Protein AF-A0A3D0D4B9-F1 (afdb_monomer_lite)

pLDDT: mean 87.35, std 14.51, range [45.59, 97.25]

Secondary structure (DSSP, 8-state):
--TTS-HHHHHHHHHHHTT--EE-S---GGGTTT-TTHHHHEE-EEEETTEEEEPPP------

Sequence (63 aa):
MPAETDADYFVLETAGREEALVVSNDQFEPYQDRFPWIEQRRVPLMIINGEVELYKPKLEQHP

Structure (mmCIF, N/CA/C/O backbone):
data_AF-A0A3D0D4B9-F1
#
_entry.id   AF-A0A3D0D4B9-F1
#
loop_
_atom_site.group_PDB
_atom_site.id
_atom_site.type_symbol
_atom_site.label_atom_id
_atom_site.label_alt_id
_atom_site.label_comp_id
_atom_site.label_asym_id
_atom_site.label_entity_id
_atom_site.label_seq_id
_atom_site.pdbx_PDB_ins_code
_atom_site.Cartn_x
_atom_site.Cartn_y
_atom_site.Cartn_z
_atom_site.occupancy
_atom_site.B_iso_or_equiv
_atom_site.auth_seq_id
_atom_site.auth_comp_id
_atom_site.auth_asym_id
_atom_site.auth_atom_id
_atom_site.pdbx_PDB_model_num
ATOM 1 N N . MET A 1 1 ? 1.300 -15.842 -4.716 1.00 52.00 1 MET A N 1
ATOM 2 C CA . MET A 1 1 ? 2.482 -15.248 -5.368 1.00 52.00 1 MET A CA 1
ATOM 3 C C . MET A 1 1 ? 3.437 -16.374 -5.724 1.00 52.00 1 MET A C 1
ATOM 5 O O . MET A 1 1 ? 3.642 -17.222 -4.859 1.00 52.00 1 MET A O 1
ATOM 9 N N . PRO A 1 2 ? 3.969 -16.457 -6.955 1.00 51.91 2 PRO A N 1
ATOM 10 C CA . PRO A 1 2 ? 5.132 -17.301 -7.220 1.00 51.91 2 PRO A CA 1
ATOM 11 C C . PRO A 1 2 ? 6.259 -16.898 -6.262 1.00 51.91 2 PRO A C 1
ATOM 13 O O . PRO A 1 2 ? 6.395 -15.715 -5.958 1.00 51.91 2 PRO A O 1
ATOM 16 N N . ALA A 1 3 ? 7.061 -17.852 -5.791 1.00 58.66 3 ALA A N 1
ATOM 17 C CA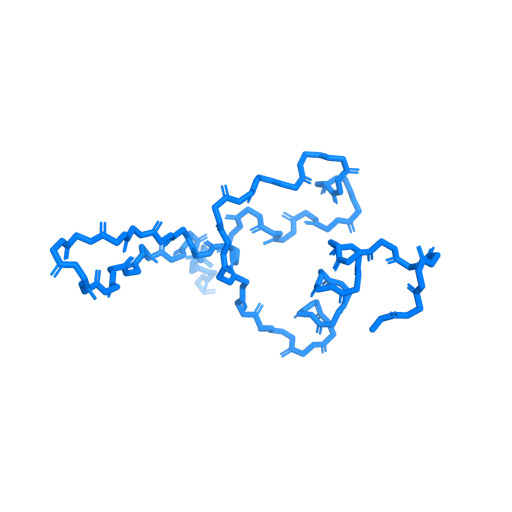 . ALA A 1 3 ? 8.134 -17.599 -4.820 1.00 58.66 3 ALA A CA 1
ATOM 18 C C . ALA A 1 3 ? 9.218 -16.613 -5.317 1.00 58.66 3 ALA A C 1
ATOM 20 O O . ALA A 1 3 ? 10.038 -16.159 -4.529 1.00 58.66 3 ALA A O 1
ATOM 21 N N . GLU A 1 4 ? 9.214 -16.288 -6.612 1.00 58.66 4 GLU A N 1
ATOM 22 C CA . GLU A 1 4 ? 10.193 -15.431 -7.288 1.00 58.66 4 GLU A CA 1
ATOM 23 C C . GLU A 1 4 ? 9.708 -13.985 -7.501 1.00 58.66 4 GLU A C 1
ATOM 25 O O . GLU A 1 4 ? 10.475 -13.145 -7.964 1.00 58.66 4 GLU A O 1
ATOM 30 N N . THR A 1 5 ? 8.440 -13.673 -7.209 1.00 64.06 5 THR A N 1
ATOM 31 C CA . THR A 1 5 ? 7.909 -12.311 -7.366 1.00 64.06 5 THR A CA 1
ATOM 32 C C . THR A 1 5 ? 8.008 -11.565 -6.047 1.00 64.06 5 THR A C 1
ATOM 34 O O . THR A 1 5 ? 7.407 -11.985 -5.059 1.00 64.06 5 THR A O 1
ATOM 37 N N . ASP A 1 6 ? 8.728 -10.444 -6.052 1.00 85.88 6 ASP A N 1
ATOM 38 C CA . ASP A 1 6 ? 8.750 -9.526 -4.920 1.00 85.88 6 ASP A CA 1
ATOM 39 C C . ASP A 1 6 ? 7.320 -9.022 -4.648 1.00 85.88 6 ASP A C 1
ATOM 41 O O . ASP A 1 6 ? 6.671 -8.414 -5.509 1.00 85.88 6 ASP A O 1
ATOM 45 N N . ALA A 1 7 ? 6.806 -9.354 -3.464 1.00 87.50 7 ALA A N 1
ATOM 46 C CA . ALA A 1 7 ? 5.451 -9.016 -3.058 1.00 87.50 7 ALA A CA 1
ATOM 47 C C . ALA A 1 7 ? 5.251 -7.497 -2.973 1.00 87.50 7 ALA A C 1
ATOM 49 O O . ALA A 1 7 ? 4.169 -7.019 -3.321 1.00 87.50 7 ALA A O 1
ATOM 50 N N . ASP A 1 8 ? 6.289 -6.746 -2.600 1.00 91.19 8 ASP A N 1
ATOM 51 C CA . ASP A 1 8 ? 6.235 -5.290 -2.520 1.00 91.19 8 ASP A CA 1
ATOM 52 C C . ASP A 1 8 ? 6.060 -4.705 -3.915 1.00 91.19 8 ASP A C 1
ATOM 54 O O . ASP A 1 8 ? 5.169 -3.888 -4.146 1.00 91.19 8 ASP A O 1
ATOM 58 N N . TYR A 1 9 ? 6.832 -5.203 -4.884 1.00 93.00 9 TYR A N 1
ATOM 59 C CA . TYR A 1 9 ? 6.685 -4.788 -6.274 1.00 93.00 9 TYR A CA 1
ATOM 60 C C . TYR A 1 9 ? 5.268 -5.045 -6.801 1.00 93.00 9 TYR A C 1
ATOM 62 O O . TYR A 1 9 ? 4.677 -4.165 -7.426 1.00 93.00 9 TYR A O 1
ATOM 70 N N . PHE A 1 10 ? 4.704 -6.229 -6.540 1.00 92.81 10 PHE A N 1
ATOM 71 C CA . PHE A 1 10 ? 3.352 -6.567 -6.989 1.00 92.81 10 PHE A CA 1
ATOM 72 C C . PHE A 1 10 ? 2.285 -5.650 -6.373 1.00 92.81 10 PHE A C 1
ATOM 74 O O . PHE A 1 10 ? 1.394 -5.177 -7.083 1.00 92.81 10 PHE A O 1
ATOM 81 N N . VAL A 1 11 ? 2.376 -5.384 -5.065 1.00 94.62 11 VAL A N 1
ATOM 82 C CA . VAL A 1 11 ? 1.448 -4.489 -4.356 1.00 94.62 11 VAL A CA 1
ATOM 83 C C . VAL A 1 11 ? 1.528 -3.074 -4.924 1.00 94.62 11 VAL A C 1
ATOM 85 O O . VAL A 1 11 ? 0.490 -2.483 -5.227 1.00 94.62 11 VAL A O 1
ATOM 88 N N . LEU A 1 12 ? 2.740 -2.545 -5.108 1.00 95.81 12 LEU A N 1
ATOM 89 C CA . LEU A 1 12 ? 2.951 -1.192 -5.618 1.00 95.81 12 LEU A CA 1
ATOM 90 C C . LEU A 1 12 ? 2.510 -1.052 -7.077 1.00 95.81 12 LEU A C 1
ATOM 92 O O . LEU A 1 12 ? 1.819 -0.094 -7.412 1.00 95.81 12 LEU A O 1
ATOM 96 N N . GLU A 1 13 ? 2.844 -2.010 -7.940 1.00 95.88 13 GLU A N 1
ATOM 97 C CA . GLU A 1 13 ? 2.422 -1.995 -9.344 1.00 95.88 13 GLU A CA 1
ATOM 98 C C . GLU A 1 13 ? 0.895 -2.037 -9.465 1.00 95.88 13 GLU A C 1
ATOM 100 O O . GLU A 1 13 ? 0.306 -1.193 -10.147 1.00 95.88 13 GLU A O 1
ATOM 105 N N . THR A 1 14 ? 0.249 -2.933 -8.716 1.00 96.12 14 THR A N 1
ATOM 106 C CA . THR A 1 14 ? -1.210 -3.066 -8.730 1.00 96.12 14 THR A CA 1
ATOM 107 C C . THR A 1 14 ? -1.881 -1.792 -8.221 1.00 96.12 14 THR A C 1
ATOM 109 O O . THR A 1 14 ? -2.787 -1.274 -8.871 1.00 96.12 14 THR A O 1
ATOM 112 N N . ALA A 1 15 ? -1.432 -1.248 -7.086 1.00 96.50 15 ALA A N 1
ATOM 113 C CA . AL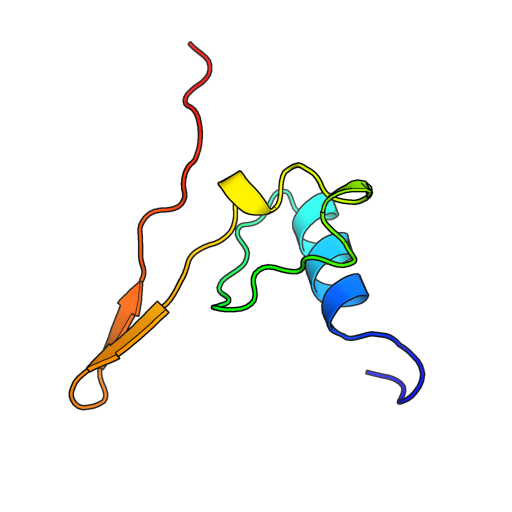A A 1 15 ? -2.008 -0.031 -6.519 1.00 96.50 15 ALA A CA 1
ATOM 114 C C . ALA A 1 15 ? -1.776 1.199 -7.409 1.00 96.50 15 ALA A C 1
ATOM 116 O O . ALA A 1 15 ? -2.660 2.045 -7.528 1.00 96.50 15 ALA A O 1
ATOM 117 N N . GLY A 1 16 ? -0.624 1.280 -8.081 1.00 96.12 16 GLY A N 1
ATOM 118 C CA . GLY A 1 16 ? -0.348 2.321 -9.065 1.00 96.12 16 GLY A CA 1
ATOM 119 C C . GLY A 1 16 ? -1.313 2.263 -10.251 1.00 96.12 16 GLY A C 1
ATOM 120 O O . GLY A 1 16 ? -1.855 3.296 -10.641 1.00 96.12 16 GLY A O 1
ATOM 121 N N . ARG A 1 17 ? -1.568 1.059 -10.782 1.00 97.00 17 ARG A N 1
ATOM 122 C CA . ARG A 1 17 ? -2.476 0.826 -11.919 1.00 97.00 17 ARG A CA 1
ATOM 123 C C . ARG A 1 17 ? -3.942 1.115 -11.593 1.00 97.00 17 ARG A C 1
ATOM 125 O O . ARG A 1 17 ? -4.659 1.604 -12.456 1.00 97.00 17 ARG A O 1
ATOM 132 N N . GLU A 1 18 ? -4.375 0.812 -10.374 1.00 97.25 18 GLU A N 1
ATOM 133 C CA . GLU A 1 18 ? -5.762 1.000 -9.919 1.00 97.25 18 GLU A CA 1
ATOM 134 C C . GLU A 1 18 ? -5.988 2.348 -9.207 1.00 97.25 18 GLU A C 1
ATOM 136 O O . GLU A 1 18 ? -7.058 2.582 -8.650 1.00 97.25 18 GLU A O 1
ATOM 141 N N . GLU A 1 19 ? -4.973 3.220 -9.168 1.00 94.31 19 GLU A N 1
ATOM 142 C CA . GLU A 1 19 ? -4.990 4.494 -8.430 1.00 94.31 19 GLU A CA 1
ATOM 143 C C . GLU A 1 19 ? -5.393 4.351 -6.945 1.00 94.31 19 GLU A C 1
ATOM 145 O O . GLU A 1 19 ? -6.016 5.229 -6.348 1.00 94.31 19 GLU A O 1
ATOM 150 N N . ALA A 1 20 ? -5.008 3.234 -6.325 1.00 95.25 20 ALA A N 1
ATOM 151 C CA . ALA A 1 20 ? -5.430 2.852 -4.984 1.00 95.25 20 ALA A CA 1
ATOM 152 C C . ALA A 1 20 ? -4.476 3.335 -3.875 1.00 95.25 20 ALA A C 1
ATOM 154 O O . ALA A 1 20 ? -3.310 3.672 -4.101 1.00 95.25 20 ALA A O 1
ATOM 155 N N . LEU A 1 21 ? -4.983 3.328 -2.638 1.00 96.06 21 LEU A N 1
ATOM 156 C CA . LEU A 1 21 ? -4.182 3.495 -1.423 1.00 96.06 21 LEU A CA 1
ATOM 157 C C . LEU A 1 21 ? -3.492 2.180 -1.038 1.00 96.06 21 LEU A C 1
ATOM 159 O O . LEU A 1 21 ? -4.031 1.097 -1.267 1.00 96.06 21 LEU A O 1
ATOM 163 N N . VAL A 1 22 ? -2.334 2.281 -0.382 1.00 96.06 22 VAL A N 1
ATOM 164 C CA . VAL A 1 22 ? -1.579 1.125 0.129 1.00 96.06 22 VAL A CA 1
ATOM 165 C C . VAL A 1 22 ? -1.596 1.142 1.652 1.00 96.06 22 VAL A C 1
ATOM 167 O O . VAL A 1 22 ? -0.997 2.019 2.270 1.00 96.06 22 VAL A O 1
ATOM 170 N N . VAL A 1 23 ? -2.259 0.165 2.271 1.00 96.12 23 VAL A N 1
ATOM 171 C CA . VAL A 1 23 ? -2.245 -0.002 3.732 1.00 96.12 23 VAL A CA 1
ATOM 172 C C . VAL A 1 23 ? -1.019 -0.823 4.118 1.00 96.12 23 VAL A C 1
ATOM 174 O O . VAL A 1 23 ? -0.987 -2.032 3.903 1.00 96.12 23 VAL A O 1
ATOM 177 N N . SER A 1 24 ? 0.010 -0.163 4.644 1.00 95.19 24 SER A N 1
ATOM 178 C CA . SER A 1 24 ? 1.255 -0.805 5.072 1.00 95.19 24 SER A CA 1
ATOM 179 C C . SER A 1 24 ? 2.039 0.103 6.015 1.00 95.19 24 SER A C 1
ATOM 181 O O . SER A 1 24 ? 2.022 1.328 5.882 1.00 95.19 24 SER A O 1
ATOM 183 N N . ASN A 1 25 ? 2.772 -0.512 6.941 1.00 95.12 25 ASN A N 1
ATOM 184 C CA . ASN A 1 25 ? 3.750 0.179 7.780 1.00 95.12 25 ASN A CA 1
ATOM 185 C C . ASN A 1 25 ? 5.146 0.242 7.147 1.00 95.12 25 ASN A C 1
ATOM 187 O O . ASN A 1 25 ? 5.983 1.011 7.622 1.00 95.12 25 ASN A O 1
ATOM 191 N N . ASP A 1 26 ? 5.390 -0.505 6.068 1.00 93.88 26 ASP A N 1
ATOM 192 C CA . ASP A 1 26 ? 6.648 -0.450 5.323 1.00 93.88 26 ASP A CA 1
ATOM 193 C C . ASP A 1 26 ? 6.793 0.897 4.602 1.00 93.88 26 ASP A C 1
ATOM 195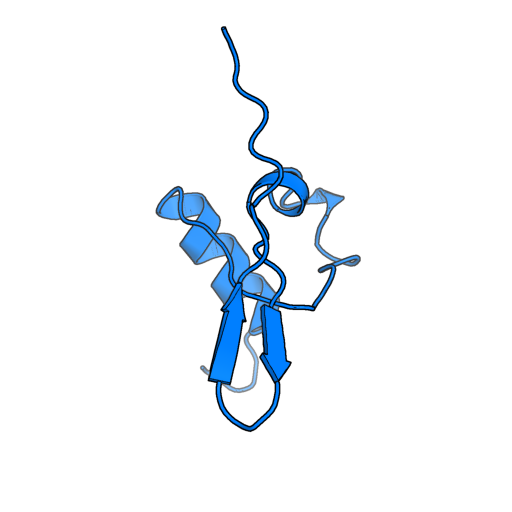 O O . ASP A 1 26 ? 5.808 1.490 4.159 1.00 93.88 26 ASP A O 1
ATOM 199 N N . GLN A 1 27 ? 8.011 1.419 4.534 1.00 91.38 27 GLN A N 1
ATOM 200 C CA . GLN A 1 27 ? 8.337 2.655 3.827 1.00 91.38 27 GLN A CA 1
ATOM 201 C C . GLN A 1 27 ? 8.675 2.424 2.349 1.00 91.38 27 GLN A C 1
ATOM 203 O O . GLN A 1 27 ? 8.739 3.398 1.597 1.00 91.38 27 GLN A O 1
ATOM 208 N N . PHE A 1 28 ? 8.872 1.166 1.937 1.00 93.25 28 PHE A N 1
ATOM 209 C CA . PHE A 1 28 ? 9.210 0.775 0.570 1.00 93.25 28 PHE A CA 1
ATOM 210 C C . PHE A 1 28 ? 10.442 1.512 0.021 1.00 93.25 28 PHE A C 1
ATOM 212 O O . PHE A 1 28 ? 10.479 1.861 -1.157 1.00 93.25 28 PHE A O 1
ATOM 219 N N . GLU A 1 29 ? 11.452 1.766 0.863 1.00 92.12 29 GLU A N 1
ATOM 220 C CA . GLU A 1 29 ? 12.650 2.549 0.509 1.00 92.12 29 GLU A CA 1
ATOM 221 C C . GLU A 1 29 ? 13.305 2.116 -0.820 1.00 92.12 29 GLU A C 1
ATOM 223 O O . GLU A 1 29 ? 13.581 2.993 -1.639 1.00 92.12 29 GLU A O 1
ATOM 228 N N . PRO A 1 30 ? 13.466 0.809 -1.131 1.00 94.00 30 PRO A N 1
ATOM 229 C CA . PRO A 1 30 ? 14.062 0.376 -2.402 1.00 94.00 30 PRO A CA 1
ATOM 230 C C . PRO A 1 30 ? 13.241 0.737 -3.651 1.00 94.00 30 PRO A C 1
ATOM 232 O O . PRO A 1 30 ? 13.742 0.658 -4.771 1.00 94.00 30 PRO A O 1
ATOM 235 N N . TYR A 1 31 ? 11.970 1.095 -3.471 1.00 93.62 31 TYR A N 1
ATOM 236 C CA . TYR A 1 31 ? 10.988 1.289 -4.531 1.00 93.62 31 TYR A CA 1
ATOM 237 C C . TYR A 1 31 ? 10.548 2.749 -4.702 1.00 93.62 31 TYR A C 1
ATOM 239 O O . TYR A 1 31 ? 9.822 3.042 -5.655 1.00 93.62 31 TYR A O 1
ATOM 247 N N . GLN A 1 32 ? 10.996 3.669 -3.841 1.00 92.38 32 GLN A N 1
ATOM 248 C CA . GLN A 1 32 ? 10.567 5.075 -3.855 1.00 92.38 32 GLN A CA 1
ATOM 249 C C . GLN A 1 32 ? 10.888 5.785 -5.175 1.00 92.38 32 GLN A C 1
ATOM 251 O O . GLN A 1 32 ? 10.022 6.468 -5.717 1.00 92.38 32 GLN A O 1
ATOM 256 N N . ASP A 1 33 ? 12.071 5.550 -5.752 1.00 94.88 33 ASP A N 1
ATOM 257 C CA . ASP A 1 33 ? 12.456 6.133 -7.047 1.00 94.88 33 ASP A CA 1
ATOM 258 C C . ASP A 1 33 ? 11.535 5.677 -8.189 1.00 94.88 33 ASP A C 1
ATOM 260 O O . ASP A 1 33 ? 11.270 6.416 -9.139 1.00 94.88 33 ASP A O 1
ATOM 264 N N . ARG A 1 34 ? 11.030 4.441 -8.104 1.00 95.62 34 ARG A N 1
ATOM 265 C CA . ARG A 1 34 ? 10.174 3.836 -9.130 1.00 95.62 34 ARG A CA 1
ATOM 266 C C . ARG A 1 34 ? 8.697 4.173 -8.938 1.00 95.62 34 ARG A C 1
ATOM 268 O O . ARG A 1 34 ? 7.960 4.257 -9.919 1.00 95.62 34 ARG A O 1
ATOM 275 N N . PHE A 1 35 ? 8.267 4.359 -7.696 1.00 95.31 35 PHE A N 1
ATOM 276 C CA . PHE A 1 35 ? 6.883 4.637 -7.324 1.00 95.31 35 PHE A CA 1
ATOM 277 C C . PHE A 1 35 ? 6.809 5.870 -6.412 1.00 95.31 35 PHE A C 1
ATOM 279 O O . PHE A 1 35 ? 6.407 5.751 -5.256 1.00 95.31 35 PHE A O 1
ATOM 286 N N . PRO A 1 36 ? 7.141 7.077 -6.907 1.00 94.62 36 PRO A N 1
ATOM 287 C CA . PRO A 1 36 ? 7.265 8.276 -6.068 1.00 94.62 36 PRO A CA 1
ATOM 288 C C . PRO A 1 36 ? 5.953 8.686 -5.378 1.00 94.62 36 PRO A C 1
ATOM 290 O O . PRO A 1 36 ? 5.958 9.362 -4.355 1.00 94.62 36 PRO A O 1
ATOM 293 N N . TRP A 1 37 ? 4.809 8.239 -5.902 1.00 94.38 37 TRP A N 1
ATOM 294 C CA . TRP A 1 37 ? 3.488 8.473 -5.317 1.00 94.38 37 TRP A CA 1
ATOM 295 C C . TRP A 1 37 ? 3.250 7.711 -4.002 1.00 94.38 37 TRP A C 1
ATOM 297 O O . TRP A 1 37 ? 2.291 8.022 -3.288 1.00 94.38 37 TRP A O 1
ATOM 307 N N . ILE A 1 38 ? 4.068 6.703 -3.668 1.00 94.31 38 ILE A N 1
ATOM 308 C CA . ILE A 1 38 ? 3.795 5.823 -2.525 1.00 94.31 38 ILE A CA 1
ATOM 309 C C . ILE A 1 38 ? 3.806 6.573 -1.196 1.00 94.31 38 ILE A C 1
ATOM 311 O O . ILE A 1 38 ? 2.976 6.285 -0.339 1.00 94.31 38 ILE A O 1
ATOM 315 N N . GLU A 1 39 ? 4.661 7.586 -1.029 1.00 90.44 39 GLU A N 1
ATOM 316 C CA . GLU A 1 39 ? 4.703 8.355 0.220 1.00 90.44 39 GLU A CA 1
ATOM 317 C C . GLU A 1 39 ? 3.352 9.031 0.519 1.00 90.44 39 GLU A C 1
ATOM 319 O O . GLU A 1 39 ? 2.913 9.097 1.669 1.00 90.44 39 GLU A O 1
ATOM 324 N N . GLN A 1 40 ? 2.664 9.484 -0.528 1.00 92.56 40 GLN A N 1
ATOM 325 C CA . GLN A 1 40 ? 1.394 10.200 -0.428 1.00 92.56 40 GLN A CA 1
ATOM 326 C C . GLN A 1 40 ? 0.209 9.246 -0.250 1.00 92.56 40 GLN A C 1
ATOM 328 O O . GLN A 1 40 ? -0.755 9.574 0.443 1.00 92.56 40 GLN A O 1
ATOM 333 N N . ARG A 1 41 ? 0.276 8.058 -0.868 1.00 94.50 41 ARG A N 1
ATOM 334 C CA . ARG A 1 41 ? -0.824 7.076 -0.900 1.00 94.50 41 ARG A CA 1
ATOM 335 C C . ARG A 1 41 ? -0.687 5.948 0.123 1.00 94.50 41 ARG A C 1
ATOM 337 O O . ARG A 1 41 ? -1.585 5.111 0.227 1.00 94.50 41 ARG A O 1
ATOM 344 N N . ARG A 1 42 ? 0.405 5.914 0.888 1.00 95.00 42 ARG A N 1
ATOM 345 C CA . ARG A 1 42 ? 0.578 4.971 1.992 1.00 95.00 42 ARG A CA 1
ATOM 346 C C . ARG A 1 42 ? -0.268 5.378 3.196 1.00 95.00 42 ARG A C 1
ATOM 348 O O . ARG A 1 42 ? -0.240 6.522 3.645 1.00 95.00 42 ARG A O 1
ATOM 355 N N . VAL A 1 43 ? -0.966 4.396 3.748 1.00 96.25 43 VAL A N 1
ATOM 356 C CA . VAL A 1 43 ? -1.811 4.479 4.939 1.00 96.25 43 VAL A CA 1
ATOM 357 C C . VAL A 1 43 ? -1.175 3.594 6.017 1.00 96.25 43 VAL A C 1
ATOM 359 O O . VAL A 1 43 ? -1.369 2.376 5.997 1.00 96.25 43 VAL A O 1
ATOM 362 N N . PRO A 1 44 ? -0.384 4.168 6.941 1.00 95.38 44 PRO A N 1
ATOM 363 C CA . PRO A 1 44 ? 0.107 3.437 8.103 1.00 95.38 44 PRO A CA 1
ATOM 364 C C . PRO A 1 44 ? -1.047 2.926 8.968 1.00 95.38 44 PRO A C 1
ATOM 366 O O . PRO A 1 44 ? -2.135 3.508 8.979 1.00 95.38 44 PRO A O 1
ATOM 369 N N . LEU A 1 45 ? -0.798 1.865 9.729 1.00 96.00 45 LEU A N 1
ATOM 370 C CA . LEU A 1 45 ? -1.780 1.270 10.627 1.00 96.00 45 LEU A CA 1
ATOM 371 C C . LEU A 1 45 ? -1.180 0.887 11.978 1.00 96.00 45 LEU A C 1
ATOM 373 O O . LEU A 1 45 ? -0.013 0.509 12.084 1.00 96.00 45 LEU A O 1
ATOM 377 N N . MET A 1 46 ? -2.012 0.915 13.012 1.00 96.00 46 MET A N 1
ATOM 378 C CA . MET A 1 46 ? -1.699 0.376 14.331 1.00 96.00 46 MET A CA 1
ATOM 379 C C . MET A 1 46 ? -2.770 -0.612 14.774 1.00 96.00 46 MET A C 1
ATOM 381 O O . MET A 1 46 ? -3.925 -0.512 14.372 1.00 96.00 46 MET A O 1
ATOM 385 N N . ILE A 1 47 ? -2.372 -1.561 15.622 1.00 95.38 47 ILE A N 1
ATOM 386 C CA . ILE A 1 47 ? -3.302 -2.451 16.314 1.00 95.38 47 ILE A CA 1
ATOM 387 C C . ILE A 1 47 ? -3.249 -2.107 17.798 1.00 95.38 47 ILE A C 1
ATOM 389 O O . ILE A 1 47 ? -2.207 -2.272 18.434 1.00 95.38 47 ILE A O 1
ATOM 393 N N . ILE A 1 48 ? -4.361 -1.622 18.345 1.00 94.81 48 ILE A N 1
ATOM 394 C CA . ILE A 1 48 ? -4.482 -1.211 19.746 1.00 94.81 48 ILE A CA 1
ATOM 395 C C . ILE A 1 48 ? -5.622 -2.015 20.357 1.00 94.81 48 ILE A C 1
ATOM 397 O O . 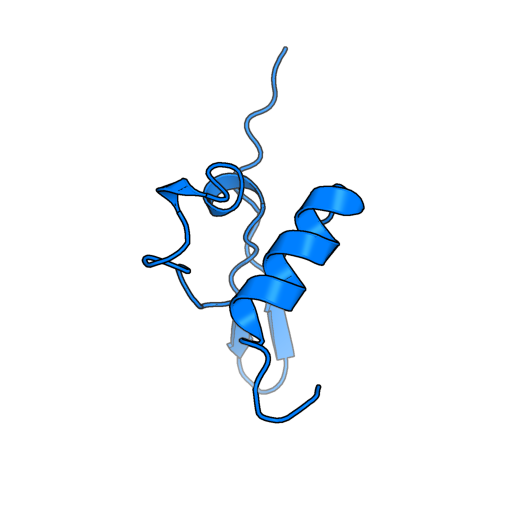ILE A 1 48 ? -6.749 -1.957 19.887 1.00 94.81 48 ILE A O 1
ATOM 401 N N . ASN A 1 49 ? -5.329 -2.806 21.392 1.00 95.25 49 ASN A N 1
ATOM 402 C CA . ASN A 1 49 ? -6.319 -3.658 22.067 1.00 95.25 49 ASN A CA 1
ATOM 403 C C . ASN A 1 49 ? -7.109 -4.596 21.124 1.00 95.25 49 ASN A C 1
ATOM 405 O O . ASN A 1 49 ? -8.247 -4.950 21.412 1.00 95.25 49 ASN A O 1
ATOM 409 N N . GLY A 1 50 ? -6.498 -5.021 20.012 1.00 95.44 50 GLY A N 1
ATOM 410 C CA . GLY A 1 50 ? -7.136 -5.877 19.005 1.00 95.44 50 GLY A CA 1
ATOM 411 C C . GLY A 1 50 ? -7.950 -5.127 17.947 1.00 95.44 50 GLY A C 1
ATOM 412 O O . GLY A 1 50 ? -8.443 -5.760 17.017 1.00 95.44 50 GLY A O 1
ATOM 413 N N . GLU A 1 51 ? -8.051 -3.802 18.045 1.00 95.25 51 GLU A N 1
ATOM 414 C CA . GLU A 1 51 ? -8.700 -2.946 17.052 1.00 95.25 51 GLU A CA 1
ATOM 415 C C . GLU A 1 51 ? -7.671 -2.357 16.083 1.00 95.25 51 GLU A C 1
ATOM 417 O O . GLU A 1 51 ? -6.531 -2.082 16.465 1.00 95.25 51 GLU A O 1
ATOM 422 N N . VAL A 1 52 ? -8.068 -2.193 14.817 1.00 95.81 52 VAL A N 1
ATOM 423 C CA . VAL A 1 52 ? -7.221 -1.628 13.759 1.00 95.81 52 VAL A CA 1
ATOM 424 C C . VAL A 1 52 ? -7.502 -0.139 13.619 1.00 95.81 52 VAL A C 1
ATOM 426 O O . VAL A 1 52 ? -8.615 0.257 13.283 1.00 95.81 52 VAL A O 1
ATOM 429 N N . GLU A 1 53 ? -6.459 0.663 13.789 1.00 94.94 53 GLU A N 1
ATOM 430 C CA . GLU A 1 53 ? -6.469 2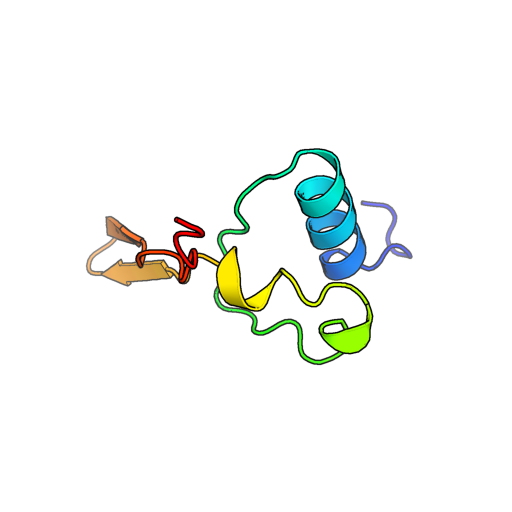.110 13.597 1.00 94.94 53 GLU A CA 1
ATOM 431 C C . GLU A 1 53 ? -5.680 2.469 12.332 1.00 94.94 53 GLU A C 1
ATOM 433 O O . GLU A 1 53 ? -4.514 2.088 12.194 1.00 94.94 53 GLU A O 1
ATOM 438 N N . LEU A 1 54 ? -6.302 3.206 11.405 1.00 93.12 54 LEU A N 1
ATOM 439 C CA . LEU A 1 54 ? -5.680 3.643 10.149 1.00 93.12 54 LEU A CA 1
ATOM 440 C C . LEU A 1 54 ? -5.314 5.128 10.204 1.00 93.12 54 LEU A C 1
ATOM 442 O O . LEU A 1 54 ? -6.129 5.980 10.562 1.00 93.12 54 LEU A O 1
ATOM 446 N N . TYR A 1 55 ? -4.099 5.455 9.775 1.00 86.94 55 TYR A N 1
ATOM 447 C CA . TYR A 1 55 ? -3.638 6.836 9.660 1.00 86.94 55 TYR A CA 1
ATOM 448 C C . TYR A 1 55 ? -4.147 7.482 8.372 1.00 86.94 55 TYR A C 1
ATOM 450 O O . TYR A 1 55 ? -4.359 6.818 7.363 1.00 86.94 55 TYR A O 1
ATOM 458 N N . LYS A 1 56 ? -4.312 8.809 8.365 1.00 81.25 56 LYS A N 1
ATOM 459 C CA . LYS A 1 56 ? -4.699 9.514 7.136 1.00 81.25 56 LYS A CA 1
ATOM 460 C C . LYS A 1 56 ? -3.535 9.517 6.132 1.00 81.25 56 LYS A C 1
ATOM 462 O O . LYS A 1 56 ? -2.421 9.864 6.530 1.00 81.25 56 LYS A O 1
ATOM 467 N N . PRO A 1 57 ? -3.779 9.188 4.851 1.00 73.62 57 PRO A N 1
ATOM 468 C CA . PRO A 1 57 ? -2.763 9.318 3.813 1.00 73.62 57 PRO A CA 1
ATOM 469 C C . PRO A 1 57 ? -2.417 10.796 3.589 1.00 73.62 57 PRO A C 1
ATOM 471 O O . PRO A 1 57 ? -3.275 11.675 3.726 1.00 73.62 57 PRO A O 1
ATOM 474 N N . LYS A 1 58 ? -1.163 11.075 3.218 1.00 75.50 58 LYS A N 1
ATOM 475 C CA . LYS A 1 58 ? -0.672 12.423 2.886 1.00 75.50 58 LYS A CA 1
ATOM 476 C C . LYS A 1 58 ? -1.063 12.808 1.450 1.00 75.50 58 LYS A C 1
ATOM 478 O O . LYS A 1 58 ? -0.205 13.147 0.640 1.00 75.50 58 LYS A O 1
ATOM 483 N N . LEU A 1 59 ? -2.345 12.701 1.104 1.00 67.69 59 LEU A N 1
ATOM 484 C CA . LEU A 1 59 ? -2.826 13.123 -0.210 1.00 67.69 59 LEU A CA 1
ATOM 485 C C . LEU A 1 59 ? -2.708 14.649 -0.292 1.00 67.69 59 LEU A C 1
ATOM 487 O O . LEU A 1 59 ? -3.473 15.360 0.361 1.00 67.69 59 LEU A O 1
ATOM 491 N N . GLU A 1 60 ? -1.742 15.157 -1.058 1.00 65.25 60 GLU A N 1
ATOM 492 C CA . GLU A 1 60 ? -1.720 16.579 -1.387 1.00 65.25 60 GLU A CA 1
ATOM 493 C C . GLU A 1 60 ? -2.963 16.896 -2.223 1.00 65.25 60 GLU A C 1
ATOM 495 O O . GLU A 1 60 ? -3.204 16.309 -3.280 1.00 65.25 60 GLU A O 1
ATOM 500 N N . GLN A 1 61 ? -3.799 17.797 -1.70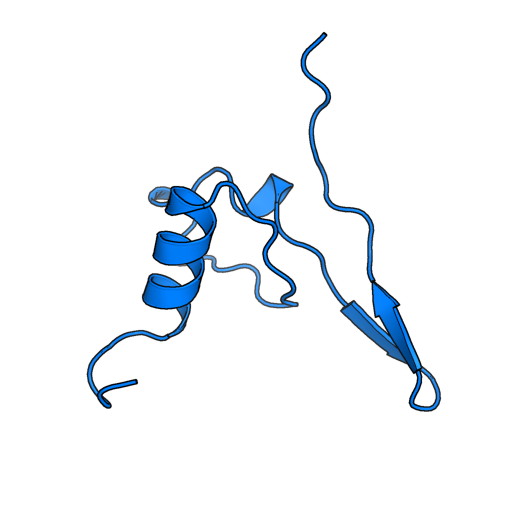8 1.00 51.28 61 GLN A N 1
ATOM 501 C CA . GLN A 1 61 ? -4.924 18.341 -2.453 1.00 51.28 61 GLN A CA 1
ATOM 502 C C . GLN A 1 61 ? -4.351 19.306 -3.490 1.00 51.28 61 GLN A C 1
ATOM 504 O O . GLN A 1 61 ? -3.994 20.434 -3.153 1.00 51.28 61 GLN A O 1
ATOM 509 N N . HIS A 1 62 ? -4.228 18.867 -4.743 1.00 46.84 62 HIS A N 1
ATOM 510 C CA . HIS A 1 62 ? -4.066 19.820 -5.835 1.00 46.84 62 HIS A CA 1
ATOM 511 C C . HIS A 1 62 ? -5.351 20.672 -5.929 1.00 46.84 62 HIS A C 1
ATOM 513 O O . HIS A 1 62 ? -6.437 20.083 -5.945 1.00 46.84 62 HIS A O 1
ATOM 519 N N . PRO A 1 63 ? -5.248 22.018 -5.913 1.00 45.59 63 PRO A N 1
ATOM 520 C CA . PRO A 1 63 ? -6.390 22.919 -6.073 1.00 45.59 63 PRO A CA 1
ATOM 521 C C . PRO A 1 63 ? -7.020 22.838 -7.468 1.00 45.59 63 PRO A C 1
ATOM 523 O O . PRO A 1 63 ? -6.298 22.495 -8.433 1.00 45.59 63 PRO A O 1
#

Radius of gyration: 13.05 Å; chains: 1; bounding box: 23×40×34 Å

Foldseek 3Di:
DPPPDDPLVVQLVVCVVVVAAAEDPDPPVVCCVVRVCNQQRYWYWDQDPNDIDIHDGNPPDDD